Protein AF-A0A3D3I8A6-F1 (afdb_monomer)

Sequence (116 aa):
MRFIITLLVSAMLVVAFGHYLFPVLPSFFYQTIVLLFLGAAGIYYYLVDIKNEKPKYFVQLYLLTLVVKLIAYGVYILFVVMNNPAQAAQNAGVFMATYLIFTTIEIGFLYRKVNE

Secondary structure (DSSP, 8-state):
-HHHHHHHHHHHHHHHHHHHH-SS--TTHHHHHHHHH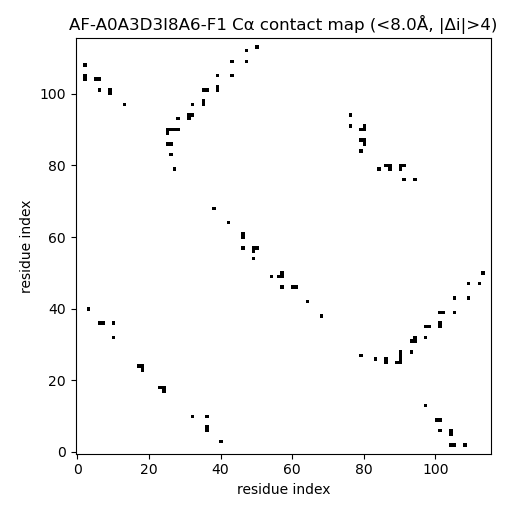HHHHHHHHHHHHHHHH-GGGHHHHHHHHHHHHHHHHHHHHHHHHHH-GGGHHHHHHHHHHHHHHHHHHHHHHHHHHHH-

Nearest PDB structures (foldseek):
  4a82-assembly1_A  TM=2.522E-01  e=7.283E+00  Homo sapiens

Structure (mmCIF, N/CA/C/O backbone):
data_AF-A0A3D3I8A6-F1
#
_entry.id   AF-A0A3D3I8A6-F1
#
loop_
_atom_site.group_PDB
_atom_site.id
_atom_site.type_symbol
_atom_site.label_atom_id
_atom_site.label_alt_id
_atom_site.label_comp_id
_atom_site.label_asym_id
_atom_site.label_entity_id
_atom_site.label_seq_id
_atom_site.pdbx_PDB_ins_code
_atom_site.Cartn_x
_atom_site.Cartn_y
_atom_site.Cartn_z
_atom_site.occupancy
_atom_site.B_iso_or_equiv
_atom_site.auth_seq_id
_atom_site.auth_comp_id
_atom_site.auth_asym_id
_atom_site.auth_atom_id
_atom_site.pdbx_PDB_model_num
ATOM 1 N N . MET A 1 1 ? -3.410 -10.556 14.588 1.00 78.00 1 MET A N 1
ATOM 2 C CA . MET A 1 1 ? -2.671 -11.592 13.825 1.00 78.00 1 MET A CA 1
ATOM 3 C C . MET A 1 1 ? -3.302 -11.930 12.474 1.00 78.00 1 MET A C 1
ATOM 5 O O . MET A 1 1 ? -2.594 -11.839 11.484 1.00 78.00 1 MET A O 1
ATOM 9 N N . ARG A 1 2 ? -4.603 -12.272 12.387 1.00 91.25 2 ARG A N 1
ATOM 10 C CA . ARG A 1 2 ? -5.252 -12.676 11.112 1.00 91.25 2 ARG A CA 1
ATOM 11 C C . ARG A 1 2 ? -5.081 -11.669 9.962 1.00 91.25 2 ARG A C 1
ATOM 13 O O . ARG A 1 2 ? -4.804 -12.077 8.840 1.00 91.25 2 ARG A O 1
ATOM 20 N N . PHE A 1 3 ? -5.187 -10.374 10.262 1.00 93.94 3 PHE A N 1
ATOM 21 C CA . PHE A 1 3 ? -4.970 -9.304 9.287 1.00 93.94 3 PHE A CA 1
ATOM 22 C C . PHE A 1 3 ? -3.551 -9.334 8.692 1.00 93.94 3 PHE A C 1
ATOM 24 O O . PHE A 1 3 ? -3.410 -9.433 7.481 1.00 93.94 3 PHE A O 1
ATOM 31 N N . ILE A 1 4 ? -2.506 -9.353 9.530 1.00 95.62 4 ILE A N 1
ATOM 32 C CA . ILE A 1 4 ? -1.110 -9.360 9.058 1.00 95.62 4 ILE A CA 1
ATOM 33 C C . ILE A 1 4 ? -0.779 -10.606 8.250 1.00 95.62 4 ILE A C 1
ATOM 35 O O . ILE A 1 4 ? -0.122 -10.491 7.224 1.00 95.62 4 ILE A O 1
ATOM 39 N N . ILE A 1 5 ? -1.275 -11.777 8.655 1.00 96.50 5 ILE A N 1
ATOM 40 C CA . ILE A 1 5 ? -1.092 -13.004 7.871 1.00 96.50 5 ILE A CA 1
ATOM 41 C C . ILE A 1 5 ? -1.738 -12.844 6.489 1.00 96.50 5 ILE A C 1
ATOM 43 O O . ILE A 1 5 ? -1.106 -13.147 5.484 1.00 96.50 5 ILE A O 1
ATOM 47 N N . THR A 1 6 ? -2.963 -12.315 6.423 1.00 97.19 6 THR A N 1
ATOM 48 C CA . THR A 1 6 ? -3.669 -12.104 5.147 1.00 97.19 6 THR A CA 1
ATOM 49 C C . THR A 1 6 ? -2.942 -11.094 4.262 1.00 97.19 6 THR A C 1
ATOM 51 O O . THR A 1 6 ? -2.775 -11.326 3.065 1.00 97.19 6 THR A O 1
ATOM 54 N N . LEU A 1 7 ? -2.463 -9.999 4.851 1.00 97.25 7 LEU A N 1
ATOM 55 C CA . LEU A 1 7 ? -1.698 -8.973 4.151 1.00 97.25 7 LEU A CA 1
ATOM 56 C C . LEU A 1 7 ? -0.366 -9.530 3.627 1.00 97.25 7 LEU A C 1
ATOM 58 O O . LEU A 1 7 ? -0.003 -9.273 2.484 1.00 97.25 7 LEU A O 1
ATOM 62 N N . LEU A 1 8 ? 0.330 -10.344 4.426 1.00 97.62 8 LEU A N 1
ATOM 63 C CA . LEU A 1 8 ? 1.608 -10.962 4.065 1.00 97.62 8 LEU A CA 1
ATOM 64 C C . LEU A 1 8 ? 1.431 -11.999 2.954 1.00 97.62 8 LEU A C 1
ATOM 66 O O . LEU A 1 8 ? 2.165 -11.966 1.973 1.00 97.62 8 LEU A O 1
ATOM 70 N N . VAL A 1 9 ? 0.418 -12.863 3.049 1.00 97.88 9 VAL A N 1
ATOM 71 C CA . VAL A 1 9 ? 0.063 -13.803 1.973 1.00 97.88 9 VAL A CA 1
ATOM 72 C C . VAL A 1 9 ? -0.270 -13.051 0.687 1.00 97.88 9 VAL A C 1
ATOM 74 O O . VAL A 1 9 ? 0.229 -13.408 -0.375 1.00 97.88 9 VAL A O 1
ATOM 77 N N . SER A 1 10 ? -1.038 -11.967 0.778 1.00 97.44 10 SER A N 1
ATOM 78 C CA . SER A 1 10 ? -1.379 -11.148 -0.389 1.00 97.44 10 SER A CA 1
ATOM 79 C C . SER A 1 10 ? -0.146 -10.480 -0.998 1.00 97.44 10 SER A C 1
ATOM 81 O O . SER A 1 10 ? 0.000 -10.474 -2.215 1.00 97.44 10 SER A O 1
ATOM 83 N N . ALA A 1 11 ? 0.785 -9.989 -0.175 1.00 97.56 11 ALA A N 1
ATOM 84 C CA . ALA A 1 11 ? 2.060 -9.454 -0.645 1.00 97.56 11 ALA A CA 1
ATOM 85 C C . ALA A 1 11 ? 2.895 -10.524 -1.369 1.00 97.56 11 ALA A C 1
ATOM 87 O O . ALA A 1 11 ? 3.406 -10.265 -2.455 1.00 97.56 11 ALA A O 1
ATOM 88 N N . MET A 1 12 ? 2.984 -11.739 -0.816 1.00 97.88 12 MET A N 1
ATOM 89 C CA . MET A 1 12 ? 3.683 -12.856 -1.463 1.00 97.88 12 MET A CA 1
ATOM 90 C C . MET A 1 12 ? 3.042 -13.234 -2.802 1.00 97.88 12 MET A C 1
ATOM 92 O O . MET A 1 12 ? 3.761 -13.486 -3.765 1.00 97.88 12 MET A O 1
ATOM 96 N N . LEU A 1 13 ? 1.708 -13.227 -2.890 1.00 97.75 13 LEU A N 1
ATOM 97 C CA . LEU A 1 13 ? 0.993 -13.478 -4.143 1.00 97.75 13 LEU A CA 1
ATOM 98 C C . LEU A 1 13 ? 1.267 -12.390 -5.184 1.00 97.75 13 LEU A C 1
ATOM 100 O O . LEU A 1 13 ? 1.507 -12.719 -6.341 1.00 97.75 13 LEU A O 1
ATOM 104 N N . VAL A 1 14 ? 1.295 -11.116 -4.783 1.00 97.31 14 VAL A N 1
ATOM 105 C CA . VAL A 1 14 ? 1.667 -10.008 -5.678 1.00 97.31 14 VAL A CA 1
ATOM 106 C C . VA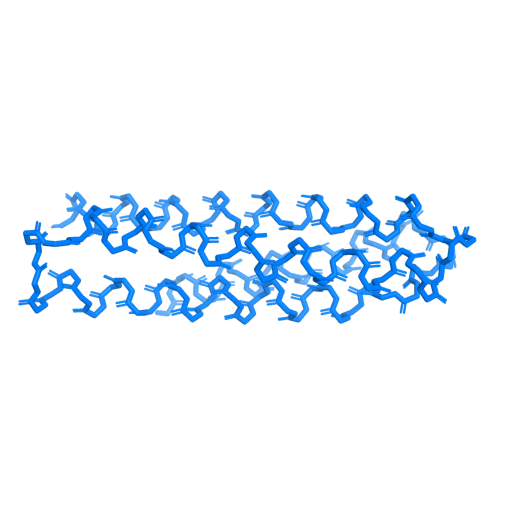L A 1 14 ? 3.103 -10.176 -6.180 1.00 97.31 14 VAL A C 1
ATOM 108 O O . VAL A 1 14 ? 3.348 -10.013 -7.372 1.00 97.31 14 VAL A O 1
ATOM 111 N N . VAL A 1 15 ? 4.044 -10.557 -5.308 1.00 97.38 15 VAL A N 1
ATOM 112 C CA . VAL A 1 15 ? 5.437 -10.830 -5.702 1.00 97.38 15 VAL A CA 1
ATOM 113 C C . VAL A 1 15 ? 5.509 -11.991 -6.695 1.00 97.38 15 VAL A C 1
ATOM 115 O O . VAL A 1 15 ? 6.103 -11.842 -7.760 1.00 97.38 15 VAL A O 1
ATOM 118 N N . ALA A 1 16 ? 4.886 -13.127 -6.377 1.00 96.94 16 ALA A N 1
ATOM 119 C CA . ALA A 1 16 ? 4.897 -14.312 -7.230 1.00 96.94 16 ALA A CA 1
ATOM 120 C C . ALA A 1 16 ? 4.263 -14.033 -8.601 1.00 96.94 16 ALA A C 1
ATOM 122 O O . ALA A 1 16 ? 4.836 -14.376 -9.635 1.00 96.94 16 ALA A O 1
ATOM 123 N N . PHE A 1 17 ? 3.114 -13.353 -8.618 1.00 96.25 17 PHE A N 1
ATOM 124 C CA . PHE A 1 17 ? 2.436 -12.986 -9.856 1.00 96.25 17 PHE A CA 1
ATOM 125 C C . PHE A 1 17 ? 3.222 -11.945 -10.659 1.00 96.25 17 PHE A C 1
ATOM 127 O O . PHE A 1 17 ? 3.249 -12.011 -11.883 1.00 96.25 17 PHE A O 1
ATOM 134 N N . GLY A 1 18 ? 3.918 -11.019 -9.992 1.00 95.62 18 GLY A N 1
ATOM 135 C CA . GLY A 1 18 ? 4.801 -10.057 -10.648 1.00 95.62 18 GLY A CA 1
ATOM 136 C C . GLY A 1 18 ? 5.960 -10.725 -11.389 1.00 95.62 18 GLY A C 1
ATOM 137 O O . GLY A 1 18 ? 6.204 -10.388 -12.543 1.00 95.62 18 GLY A O 1
ATOM 138 N N . HIS A 1 19 ? 6.619 -11.713 -10.773 1.00 95.75 19 HIS A N 1
ATOM 139 C CA . HIS A 1 19 ? 7.674 -12.506 -11.429 1.00 95.75 19 HIS A CA 1
ATOM 140 C C . HIS A 1 19 ? 7.162 -13.333 -12.610 1.00 95.75 19 HIS A C 1
ATOM 142 O O . HIS A 1 19 ? 7.901 -13.572 -13.558 1.00 95.75 19 HIS A O 1
ATOM 148 N N . TYR A 1 20 ? 5.903 -13.769 -12.565 1.00 95.56 20 TYR A N 1
ATOM 149 C CA . TYR A 1 20 ? 5.276 -14.474 -13.680 1.00 95.56 20 TYR A CA 1
ATOM 150 C C . TYR A 1 20 ? 4.887 -13.529 -14.830 1.00 95.56 20 TYR A C 1
ATOM 152 O O . TYR A 1 20 ? 5.041 -13.875 -15.998 1.00 95.56 20 TYR A O 1
ATOM 160 N N . LEU A 1 21 ? 4.371 -12.339 -14.508 1.00 94.50 21 LEU A N 1
ATOM 161 C CA . LEU A 1 21 ? 3.828 -11.398 -15.490 1.00 94.50 21 LEU A CA 1
ATOM 162 C C . LEU A 1 21 ? 4.910 -10.573 -16.198 1.00 94.50 21 LEU A C 1
ATOM 164 O O . LEU A 1 21 ? 4.759 -10.241 -17.373 1.00 94.50 21 LEU A O 1
ATOM 168 N N . PHE A 1 22 ? 5.978 -10.207 -15.487 1.00 92.94 22 PHE A N 1
ATOM 169 C CA . PHE A 1 22 ? 7.010 -9.311 -15.996 1.00 92.94 22 PHE A CA 1
ATOM 170 C C . PHE A 1 22 ? 8.317 -10.065 -16.267 1.00 92.94 22 PHE A C 1
ATOM 172 O O . PHE A 1 22 ? 8.944 -10.537 -15.321 1.00 92.94 22 PHE A O 1
ATOM 179 N N . PRO A 1 23 ? 8.802 -10.095 -17.525 1.00 91.06 23 PRO A N 1
ATOM 180 C CA . PRO A 1 23 ? 10.126 -10.641 -17.838 1.00 91.06 23 PRO A CA 1
ATOM 181 C C . PRO A 1 23 ? 11.260 -9.887 -17.131 1.00 91.06 23 PRO A C 1
ATOM 183 O O . PRO A 1 23 ? 12.276 -10.470 -16.764 1.00 91.06 23 PRO A O 1
ATOM 186 N N . VAL A 1 24 ? 11.078 -8.577 -16.940 1.00 93.06 24 VAL A N 1
ATOM 187 C CA . VAL A 1 24 ? 11.947 -7.707 -16.144 1.00 93.06 24 VAL A CA 1
ATOM 188 C C . VAL A 1 24 ? 11.050 -6.923 -15.200 1.00 93.06 24 VAL A C 1
ATOM 190 O O . VAL A 1 24 ? 10.138 -6.227 -15.651 1.00 93.06 24 VAL A O 1
ATOM 193 N N . LEU A 1 25 ? 11.289 -7.055 -13.895 1.00 94.38 25 LEU A N 1
ATOM 194 C CA . LEU A 1 25 ? 10.473 -6.390 -12.885 1.00 94.38 25 LEU A CA 1
ATOM 195 C C . LEU A 1 25 ? 10.573 -4.860 -12.989 1.00 94.38 25 LEU A C 1
ATOM 197 O O . LEU A 1 25 ? 11.665 -4.338 -13.237 1.00 94.38 25 LEU A O 1
ATOM 201 N N . PRO A 1 26 ? 9.472 -4.137 -12.713 1.00 94.19 26 PRO A N 1
ATOM 202 C CA . PRO A 1 26 ? 9.498 -2.684 -12.635 1.00 94.19 26 PRO A CA 1
ATOM 203 C C . PRO A 1 26 ? 10.490 -2.180 -11.582 1.00 94.19 26 PRO A C 1
ATOM 205 O O . PRO A 1 26 ? 10.634 -2.770 -10.508 1.00 94.19 26 PRO A O 1
ATOM 208 N N . SER A 1 27 ? 11.154 -1.061 -11.864 1.00 94.00 27 SER A N 1
ATOM 209 C CA . SER A 1 27 ? 12.263 -0.552 -11.043 1.00 94.00 27 SER A CA 1
ATOM 210 C C . SER A 1 27 ? 11.928 -0.304 -9.566 1.00 94.00 27 SER A C 1
ATOM 212 O O . SER A 1 27 ? 12.806 -0.442 -8.714 1.00 94.00 27 SER A O 1
ATOM 214 N N . PHE A 1 28 ? 10.673 0.021 -9.243 1.00 95.75 28 PHE A N 1
ATOM 215 C CA . PHE A 1 28 ? 10.211 0.257 -7.872 1.00 95.75 28 PHE A CA 1
ATOM 216 C C . PHE A 1 28 ? 9.304 -0.857 -7.331 1.00 95.75 28 PHE A C 1
ATOM 218 O O . PHE A 1 28 ? 8.562 -0.634 -6.371 1.00 95.75 28 PHE A O 1
ATOM 225 N N . PHE A 1 29 ? 9.333 -2.049 -7.933 1.00 97.25 29 PHE A N 1
ATOM 226 C CA . PHE A 1 29 ? 8.421 -3.150 -7.617 1.00 97.25 29 PHE A CA 1
ATOM 227 C C . PHE A 1 29 ? 8.393 -3.497 -6.120 1.00 97.25 29 PHE A C 1
ATOM 229 O O . PHE A 1 29 ? 7.345 -3.428 -5.475 1.00 97.25 29 PHE A O 1
ATOM 236 N N . TYR A 1 30 ? 9.552 -3.805 -5.534 1.00 97.50 30 TYR A N 1
ATOM 237 C CA . TYR A 1 30 ? 9.635 -4.191 -4.123 1.00 97.50 30 TYR A CA 1
ATOM 238 C C . TYR A 1 30 ? 9.372 -3.014 -3.182 1.00 97.50 30 TYR A C 1
ATOM 240 O O . TYR A 1 30 ? 8.678 -3.170 -2.180 1.00 97.50 30 TYR A O 1
ATOM 248 N N . GLN A 1 31 ? 9.878 -1.827 -3.518 1.00 97.44 31 GLN A N 1
ATOM 249 C CA . GLN A 1 31 ? 9.679 -0.606 -2.738 1.00 97.44 31 GLN A CA 1
ATOM 250 C C . GLN A 1 31 ? 8.188 -0.257 -2.651 1.00 97.44 31 GLN A C 1
ATOM 252 O O . GLN A 1 31 ? 7.709 0.103 -1.578 1.00 97.44 31 GLN A O 1
ATOM 257 N N . THR A 1 32 ? 7.451 -0.431 -3.753 1.00 97.44 32 THR A N 1
ATOM 258 C CA . THR A 1 32 ? 6.000 -0.221 -3.821 1.00 97.44 32 THR A CA 1
ATOM 259 C C . THR A 1 32 ? 5.276 -1.171 -2.875 1.00 97.44 32 THR A C 1
ATOM 261 O O . THR A 1 32 ? 4.466 -0.736 -2.059 1.00 97.44 32 THR A O 1
ATOM 264 N N . ILE A 1 33 ? 5.593 -2.467 -2.941 1.00 97.75 33 ILE A N 1
ATOM 265 C CA . ILE A 1 33 ? 4.937 -3.483 -2.110 1.00 97.75 33 ILE A CA 1
ATOM 266 C C . ILE A 1 33 ? 5.223 -3.235 -0.627 1.00 97.75 33 ILE A C 1
ATOM 268 O O . ILE A 1 33 ? 4.295 -3.256 0.178 1.00 97.75 33 ILE A O 1
ATOM 272 N N . VAL A 1 34 ? 6.477 -2.950 -0.264 1.00 98.12 34 VAL A N 1
ATOM 273 C CA . VAL A 1 34 ? 6.869 -2.670 1.126 1.00 98.12 34 VAL A CA 1
ATOM 274 C C . VAL A 1 34 ? 6.177 -1.413 1.652 1.00 98.12 34 VAL A C 1
ATOM 276 O O . VAL A 1 34 ? 5.613 -1.446 2.745 1.00 98.12 34 VAL A O 1
ATOM 279 N N . LEU A 1 35 ? 6.162 -0.321 0.882 1.00 97.62 35 LEU A N 1
ATOM 280 C CA . LEU A 1 35 ? 5.513 0.927 1.289 1.00 97.62 35 LEU A CA 1
ATOM 281 C C . LEU A 1 35 ? 4.013 0.729 1.533 1.00 97.62 35 LEU A C 1
ATOM 283 O O . LEU A 1 35 ? 3.483 1.157 2.561 1.00 97.62 35 LEU A O 1
ATOM 287 N N . LEU A 1 36 ? 3.326 0.071 0.597 1.00 97.75 36 LEU A N 1
ATOM 288 C CA . LEU A 1 36 ? 1.896 -0.197 0.707 1.00 97.75 36 LEU A CA 1
ATOM 289 C C . LEU A 1 36 ? 1.595 -1.157 1.861 1.00 97.75 36 LEU A C 1
ATOM 291 O O . LEU A 1 36 ? 0.628 -0.944 2.589 1.00 97.75 36 LEU A O 1
ATOM 295 N N . PHE A 1 37 ? 2.433 -2.178 2.062 1.00 97.81 37 PHE A N 1
ATOM 296 C CA . PHE A 1 37 ? 2.296 -3.133 3.160 1.00 97.81 37 PHE A CA 1
ATOM 297 C C . PHE A 1 37 ? 2.395 -2.425 4.511 1.00 97.81 37 PHE A C 1
ATOM 299 O O . PHE A 1 37 ? 1.507 -2.565 5.350 1.00 97.81 37 PHE A O 1
ATOM 306 N N . LEU A 1 38 ? 3.450 -1.631 4.711 1.00 97.31 38 LEU A N 1
ATOM 307 C CA . LEU A 1 38 ? 3.667 -0.908 5.962 1.00 97.31 38 LEU A CA 1
ATOM 308 C C . LEU A 1 38 ? 2.586 0.144 6.198 1.00 97.31 38 LEU A C 1
ATOM 310 O O . LEU A 1 38 ? 2.114 0.279 7.323 1.00 97.31 38 LEU A O 1
ATOM 314 N N . GLY A 1 39 ? 2.154 0.849 5.151 1.00 96.50 39 GLY A N 1
ATOM 315 C CA . GLY A 1 39 ? 1.073 1.823 5.264 1.00 96.50 39 GLY A CA 1
ATOM 316 C C . GLY A 1 39 ? -0.254 1.175 5.660 1.00 96.50 39 GLY A C 1
ATOM 317 O O . GLY A 1 39 ? -0.878 1.621 6.619 1.00 96.50 39 GLY A O 1
ATOM 318 N N . ALA A 1 40 ? -0.649 0.086 4.993 1.00 96.44 40 ALA A N 1
ATOM 319 C CA . ALA A 1 40 ? -1.869 -0.645 5.334 1.00 96.44 40 ALA A CA 1
ATOM 320 C C . ALA A 1 40 ? -1.801 -1.255 6.743 1.00 96.44 40 ALA A C 1
ATOM 322 O O . ALA A 1 40 ? -2.765 -1.185 7.505 1.00 96.44 40 ALA A O 1
ATOM 323 N N . ALA A 1 41 ? -0.646 -1.812 7.125 1.00 96.44 41 ALA A N 1
ATOM 324 C CA . ALA A 1 41 ? -0.433 -2.342 8.465 1.00 96.44 41 ALA A CA 1
ATOM 325 C C . ALA A 1 41 ? -0.514 -1.260 9.544 1.00 96.44 41 ALA A C 1
ATOM 327 O O . ALA A 1 41 ? -1.249 -1.425 10.518 1.00 96.44 41 ALA A O 1
ATOM 328 N N . GLY A 1 42 ? 0.197 -0.148 9.356 1.00 95.69 42 GLY A N 1
ATOM 329 C CA . GLY A 1 42 ? 0.214 0.968 10.295 1.00 95.69 42 GLY A CA 1
ATOM 330 C C . GLY A 1 42 ? -1.169 1.585 10.486 1.00 95.69 42 GLY A C 1
ATOM 331 O O . GLY A 1 42 ? -1.605 1.757 11.622 1.00 95.69 42 GLY A O 1
ATOM 332 N N . ILE A 1 43 ? -1.892 1.847 9.391 1.00 95.31 43 ILE A N 1
ATOM 333 C CA . ILE A 1 43 ? -3.250 2.406 9.439 1.00 95.31 43 ILE A CA 1
ATOM 334 C C . ILE A 1 43 ? -4.208 1.450 10.147 1.00 95.31 43 ILE A C 1
ATOM 336 O O . ILE A 1 43 ? -4.961 1.881 11.019 1.00 95.31 43 ILE A O 1
ATOM 340 N N . TYR A 1 44 ? -4.170 0.158 9.810 1.00 95.06 44 TYR A N 1
ATOM 341 C CA . TYR A 1 44 ? -5.035 -0.832 10.442 1.00 95.06 44 TYR A CA 1
ATOM 342 C C . TYR A 1 44 ? -4.830 -0.880 11.961 1.00 95.06 44 TYR A C 1
ATOM 344 O O . TYR A 1 44 ? -5.801 -0.781 12.707 1.00 95.06 44 TYR A O 1
ATOM 352 N N . TYR A 1 45 ? -3.584 -1.001 12.429 1.00 94.06 45 TYR A N 1
ATOM 353 C CA . TYR A 1 45 ? -3.301 -1.060 13.865 1.00 94.06 45 TYR A CA 1
ATOM 354 C C . TYR A 1 45 ? -3.700 0.226 14.586 1.00 94.06 45 TYR A C 1
ATOM 356 O O . TYR A 1 45 ? -4.411 0.160 15.585 1.00 94.06 45 TYR A O 1
ATOM 364 N N . TYR A 1 46 ? -3.342 1.380 14.020 1.00 94.06 46 TYR A N 1
ATOM 365 C CA . TYR A 1 46 ? -3.731 2.680 14.561 1.00 94.06 46 TYR A CA 1
ATOM 366 C C . TYR A 1 46 ? -5.254 2.802 14.739 1.00 94.06 46 TYR A C 1
ATOM 368 O O . TYR A 1 46 ? -5.736 3.205 15.796 1.00 94.06 46 TYR A O 1
ATOM 376 N N . LEU A 1 47 ? -6.033 2.417 13.725 1.00 93.56 47 LEU A N 1
ATOM 377 C CA . LEU A 1 47 ? -7.492 2.518 13.776 1.00 93.56 47 LEU A CA 1
ATOM 378 C C . LEU A 1 47 ? -8.134 1.493 14.715 1.00 93.56 47 LEU A C 1
ATOM 380 O O . LEU A 1 47 ? -9.157 1.792 15.330 1.00 93.56 47 LEU A O 1
ATOM 384 N N . VAL A 1 48 ? -7.555 0.297 14.841 1.00 92.44 48 VAL A N 1
ATOM 385 C CA . VAL A 1 48 ? -8.029 -0.714 15.794 1.00 92.44 48 VAL A CA 1
ATOM 386 C C . VAL A 1 48 ? -7.824 -0.250 17.234 1.00 92.44 48 VAL A C 1
ATOM 388 O O . VAL A 1 48 ? -8.742 -0.403 18.039 1.00 92.44 48 VAL A O 1
ATOM 391 N N . ASP A 1 49 ? -6.679 0.354 17.548 1.00 90.69 49 ASP A N 1
ATOM 392 C CA . ASP A 1 49 ? -6.409 0.894 18.884 1.00 90.69 49 ASP A CA 1
ATOM 393 C C . ASP A 1 49 ? -7.374 2.045 19.207 1.00 90.69 49 ASP A C 1
ATOM 395 O O . ASP A 1 49 ? -8.054 2.038 20.236 1.00 90.69 49 ASP A O 1
ATOM 399 N N . ILE A 1 50 ? -7.565 2.964 18.255 1.00 89.19 50 ILE A N 1
ATOM 400 C CA . ILE A 1 50 ? -8.526 4.066 18.371 1.00 89.19 50 ILE A CA 1
ATOM 401 C C . ILE A 1 50 ? -9.972 3.580 18.530 1.00 89.19 50 ILE A C 1
ATOM 403 O O . ILE A 1 50 ? -10.728 4.205 19.276 1.00 89.19 50 ILE A O 1
ATOM 407 N N . LYS A 1 51 ? -10.391 2.488 17.868 1.00 85.62 51 LYS A N 1
ATOM 408 C CA . LYS A 1 51 ? -11.742 1.918 18.056 1.00 85.62 51 LYS A CA 1
ATOM 409 C C . LYS A 1 51 ? -11.987 1.605 19.536 1.00 85.62 51 LYS A C 1
ATOM 411 O O . LYS A 1 51 ? -13.074 1.879 20.039 1.00 85.62 51 LYS A O 1
ATOM 416 N N . ASN A 1 52 ? -10.988 1.039 20.214 1.00 83.44 52 ASN A N 1
ATOM 417 C CA . ASN A 1 52 ? -11.105 0.619 21.609 1.00 83.44 52 ASN A CA 1
ATOM 418 C C . ASN A 1 52 ? -11.089 1.815 22.573 1.00 83.44 52 ASN A C 1
ATOM 420 O O . ASN A 1 52 ? -11.816 1.805 23.561 1.00 83.44 52 ASN A O 1
ATOM 424 N N . GLU A 1 53 ? -10.298 2.852 22.283 1.00 87.56 53 GLU A N 1
ATOM 425 C CA . GLU A 1 53 ? -10.176 4.025 23.160 1.00 87.56 53 GLU A CA 1
ATOM 426 C C . GLU A 1 53 ? -11.261 5.088 22.927 1.00 87.56 53 GLU A C 1
ATOM 428 O O . GLU A 1 53 ? -11.760 5.709 23.867 1.00 87.56 53 GLU A O 1
ATOM 433 N N . LYS A 1 54 ? -11.589 5.364 21.659 1.00 86.69 54 LYS A N 1
ATOM 434 C CA . LYS A 1 54 ? -12.372 6.530 21.219 1.00 86.69 54 LYS A CA 1
ATOM 435 C C . LYS A 1 54 ? -13.307 6.183 20.046 1.00 86.69 54 LYS A C 1
ATOM 437 O O . LYS A 1 54 ? -13.217 6.804 18.981 1.00 86.69 54 LYS A O 1
ATOM 442 N N . PRO A 1 55 ? -14.280 5.271 20.234 1.00 86.00 55 PRO A N 1
ATOM 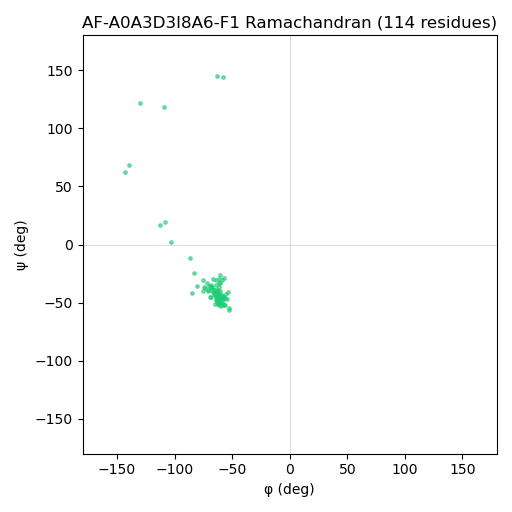443 C CA . PRO A 1 55 ? -15.132 4.765 19.151 1.00 86.00 55 PRO A CA 1
ATOM 444 C C . PRO A 1 55 ? -15.927 5.865 18.430 1.00 86.00 55 PRO A C 1
ATOM 446 O O . PRO A 1 55 ? -16.148 5.785 17.225 1.00 86.00 55 PRO A O 1
ATOM 449 N N . LYS A 1 56 ? -16.295 6.944 19.139 1.00 89.62 56 LYS A N 1
ATOM 450 C CA . LYS A 1 56 ? -17.025 8.094 18.577 1.00 89.62 56 LYS A CA 1
ATOM 451 C C . LYS A 1 56 ? -16.270 8.816 17.451 1.00 89.62 56 LYS A C 1
ATOM 453 O O . LYS A 1 56 ? -16.910 9.443 16.612 1.00 89.62 56 LYS A O 1
ATOM 458 N N . TYR A 1 57 ? -14.937 8.744 17.443 1.00 89.62 57 TYR A N 1
ATOM 459 C CA . TYR A 1 57 ? -14.081 9.434 16.471 1.00 89.62 57 TYR A CA 1
ATOM 460 C C . TYR A 1 57 ? -13.530 8.506 15.380 1.00 89.62 57 TYR A C 1
ATOM 462 O O . TYR A 1 57 ? -12.757 8.952 14.532 1.00 89.62 57 TYR A O 1
ATOM 470 N N . PHE A 1 58 ? -13.905 7.222 15.393 1.00 90.62 58 PHE A N 1
ATOM 471 C CA . PHE A 1 58 ? -13.355 6.218 14.484 1.00 90.62 58 PHE A CA 1
ATOM 472 C C . PHE A 1 58 ? -13.540 6.604 13.012 1.00 90.62 58 PHE A C 1
ATOM 474 O O . PHE A 1 58 ? -12.585 6.568 12.241 1.00 90.62 58 PHE A O 1
ATOM 481 N N . VAL A 1 59 ? -14.747 7.031 12.625 1.00 90.25 59 VAL A N 1
ATOM 482 C CA . VAL A 1 59 ? -15.061 7.379 11.229 1.00 90.25 59 VAL A CA 1
ATOM 483 C C . VAL A 1 59 ? -14.251 8.590 10.767 1.00 90.25 59 VAL A C 1
ATOM 485 O O . VAL A 1 59 ? -13.692 8.574 9.675 1.00 90.25 59 VAL A O 1
ATOM 488 N N . GLN A 1 60 ? -14.139 9.628 11.598 1.00 93.81 60 GLN A N 1
ATOM 489 C CA . GLN A 1 60 ? -13.385 10.840 11.277 1.00 93.81 60 GLN A CA 1
ATOM 490 C C . GLN A 1 60 ? -11.892 10.537 11.133 1.00 93.81 60 GLN A C 1
ATOM 492 O O . GLN A 1 60 ? -11.254 11.026 10.204 1.00 93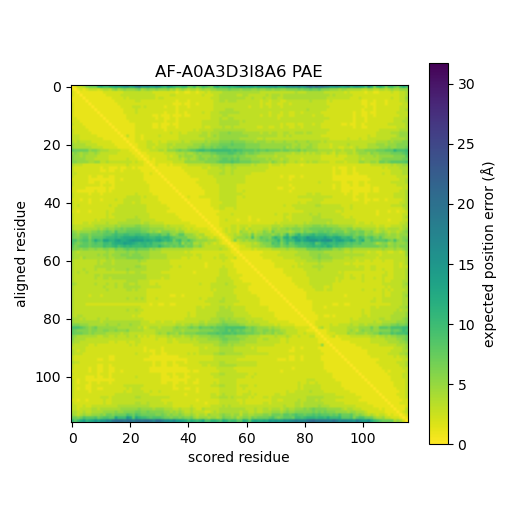.81 60 GLN A O 1
ATOM 497 N N . LEU A 1 61 ? -11.342 9.707 12.023 1.00 93.19 61 LEU A N 1
ATOM 498 C CA . LEU A 1 61 ? -9.939 9.305 11.967 1.00 93.19 61 LEU A CA 1
ATOM 499 C C . LEU A 1 61 ? -9.660 8.372 10.786 1.00 93.1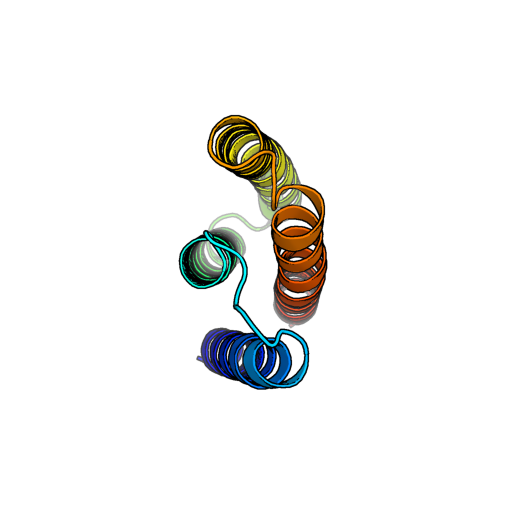9 61 LEU A C 1
ATOM 501 O O . LEU A 1 61 ? -8.624 8.519 10.152 1.00 93.19 61 LEU A O 1
ATOM 505 N N . TYR A 1 62 ? -10.594 7.494 10.420 1.00 93.62 62 TYR A N 1
ATOM 506 C CA . TYR A 1 62 ? -10.501 6.700 9.194 1.00 93.62 62 TYR A CA 1
ATOM 507 C C . TYR A 1 62 ? -10.509 7.577 7.931 1.00 93.62 62 TYR A C 1
ATOM 509 O O . TYR A 1 62 ? -9.686 7.402 7.038 1.00 93.62 62 TYR A O 1
AT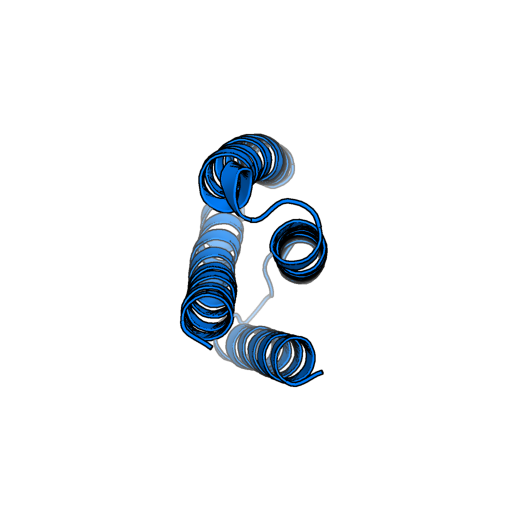OM 517 N N . LEU A 1 63 ? -11.396 8.572 7.853 1.00 94.81 63 LEU A N 1
ATOM 518 C CA . LEU A 1 63 ? 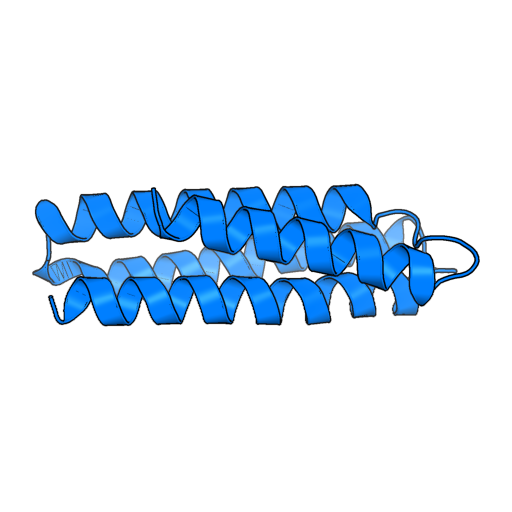-11.392 9.516 6.730 1.00 94.81 63 LEU A CA 1
ATOM 519 C C . LEU A 1 63 ? -10.088 10.322 6.679 1.00 94.81 63 LEU A C 1
ATOM 521 O O . LEU A 1 63 ? -9.536 10.535 5.601 1.00 94.81 63 LEU A O 1
ATOM 525 N N . LEU A 1 64 ? -9.559 10.719 7.838 1.00 96.12 64 LEU A N 1
ATOM 526 C CA . LEU A 1 64 ? -8.271 11.400 7.923 1.00 96.12 64 LEU A CA 1
ATOM 527 C C . LEU A 1 64 ? -7.124 10.508 7.430 1.00 96.12 64 LEU A C 1
ATOM 529 O O . LEU A 1 64 ? -6.293 10.976 6.651 1.00 96.12 64 LEU A O 1
ATOM 533 N N . THR A 1 65 ? -7.075 9.231 7.824 1.00 95.19 65 THR A N 1
ATOM 534 C CA . THR A 1 65 ? -6.030 8.316 7.342 1.00 95.19 65 THR A CA 1
ATOM 535 C C . THR A 1 65 ? -6.126 8.096 5.839 1.00 95.19 65 THR A C 1
ATOM 537 O O . THR A 1 65 ? -5.083 8.026 5.196 1.00 95.19 65 THR A O 1
ATOM 540 N N . LEU A 1 66 ? -7.325 8.071 5.244 1.00 94.88 66 LEU A N 1
ATOM 541 C CA . LEU A 1 66 ? -7.480 8.024 3.786 1.00 94.88 66 LEU A CA 1
ATOM 542 C C . LEU A 1 66 ? -6.890 9.260 3.099 1.00 94.88 66 LEU A C 1
ATOM 544 O O . LEU A 1 66 ? -6.179 9.116 2.106 1.00 94.88 66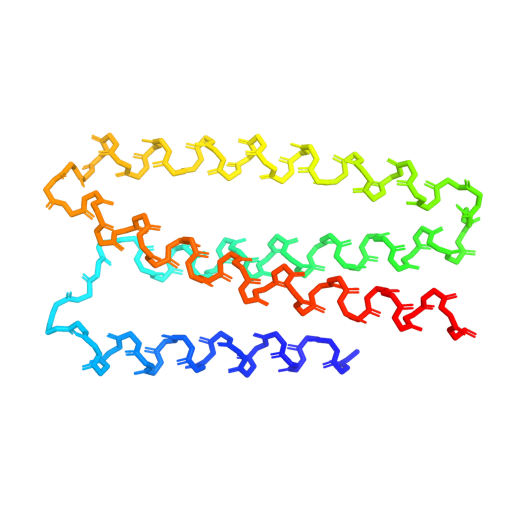 LEU A O 1
ATOM 548 N N . VAL A 1 67 ? -7.132 10.462 3.632 1.00 96.81 67 VAL A N 1
ATOM 549 C CA . VAL A 1 67 ? -6.549 11.702 3.092 1.00 96.81 67 VAL A CA 1
ATOM 550 C C . VAL A 1 67 ? -5.023 11.669 3.188 1.00 96.81 67 VAL A C 1
ATOM 552 O O . VAL A 1 67 ? -4.335 11.921 2.200 1.00 96.81 67 VAL A O 1
ATOM 555 N N . VAL A 1 68 ? -4.482 11.296 4.351 1.00 96.06 68 VAL A N 1
ATOM 556 C CA . VAL A 1 68 ? -3.030 11.179 4.557 1.00 96.06 68 VAL A CA 1
ATOM 557 C C . VAL A 1 68 ? -2.425 10.133 3.616 1.00 96.06 68 VAL A C 1
ATOM 559 O O . VAL A 1 68 ? -1.399 10.393 2.990 1.00 96.06 68 VAL A O 1
ATOM 562 N N . LYS A 1 69 ? -3.081 8.977 3.460 1.00 94.31 69 LYS A N 1
ATOM 563 C CA . LYS A 1 69 ? -2.677 7.889 2.558 1.00 94.31 69 LYS A CA 1
ATOM 564 C C . LYS A 1 69 ? -2.654 8.355 1.102 1.00 94.31 69 LYS A C 1
ATOM 566 O O . LYS A 1 69 ? -1.677 8.099 0.407 1.00 94.31 69 LYS A O 1
ATOM 571 N N . LEU A 1 70 ? -3.6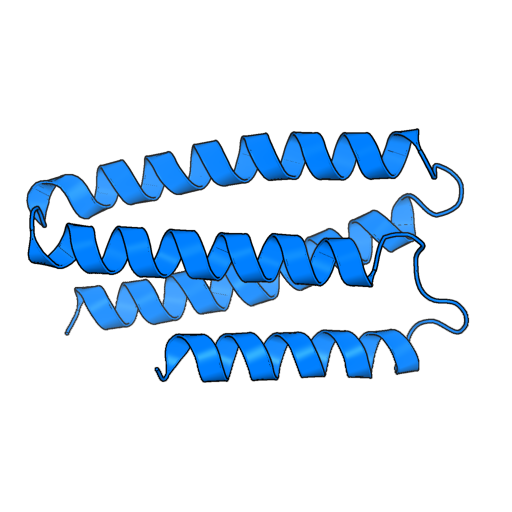80 9.083 0.656 1.00 94.81 70 LEU A N 1
ATOM 572 C CA . LEU A 1 70 ? -3.747 9.646 -0.696 1.00 94.81 70 LEU A CA 1
ATOM 573 C C . LEU A 1 70 ? -2.615 10.639 -0.964 1.00 94.81 70 LEU A C 1
ATOM 575 O O . LEU A 1 70 ? -1.966 10.543 -2.002 1.00 94.81 70 LEU A O 1
ATOM 579 N N . ILE A 1 71 ? -2.340 11.553 -0.031 1.00 97.50 71 ILE A N 1
ATOM 580 C CA . ILE A 1 71 ? -1.250 12.526 -0.179 1.00 97.50 71 ILE A CA 1
ATOM 581 C C . ILE A 1 71 ? 0.102 11.804 -0.210 1.00 97.50 71 ILE A C 1
ATOM 583 O O . ILE A 1 71 ? 0.881 12.002 -1.140 1.00 97.50 71 ILE A O 1
ATOM 587 N N . ALA A 1 72 ? 0.371 10.933 0.767 1.00 96.69 72 ALA A N 1
ATOM 588 C CA . ALA A 1 72 ? 1.643 10.224 0.872 1.00 96.69 72 ALA A CA 1
ATOM 589 C C . ALA A 1 72 ? 1.915 9.353 -0.361 1.00 96.69 72 ALA A C 1
ATOM 591 O O . ALA A 1 72 ? 3.009 9.383 -0.928 1.00 96.69 72 ALA A O 1
ATOM 592 N N . TYR A 1 73 ? 0.913 8.602 -0.814 1.00 96.56 73 TYR A N 1
ATOM 593 C CA . TYR A 1 73 ? 1.066 7.744 -1.980 1.00 96.56 73 TYR A CA 1
ATOM 594 C C . TYR A 1 73 ? 1.063 8.518 -3.298 1.00 96.56 73 TYR A C 1
ATOM 596 O O . TYR A 1 73 ? 1.756 8.113 -4.227 1.00 96.56 73 TYR A O 1
ATOM 604 N N . GLY A 1 74 ? 0.355 9.647 -3.372 1.00 96.38 74 GLY A N 1
ATOM 605 C CA . GLY A 1 74 ? 0.430 10.578 -4.495 1.00 96.38 74 GLY A CA 1
ATOM 606 C C . GLY A 1 74 ? 1.841 11.143 -4.669 1.00 96.38 74 GLY A C 1
ATOM 607 O O . GLY A 1 74 ? 2.395 11.110 -5.765 1.00 96.38 74 GLY A O 1
ATOM 608 N N . VAL A 1 75 ? 2.471 11.582 -3.576 1.00 97.75 75 VAL A N 1
ATOM 609 C CA . VAL A 1 75 ? 3.872 12.033 -3.592 1.00 97.75 75 VAL A CA 1
ATOM 610 C C . VAL A 1 75 ? 4.808 10.898 -4.010 1.00 97.75 75 VAL A C 1
ATOM 612 O O . VAL A 1 75 ? 5.683 11.104 -4.849 1.00 97.75 75 VAL A O 1
ATOM 615 N N . TYR A 1 76 ? 4.601 9.690 -3.479 1.00 97.38 76 TYR A N 1
ATOM 616 C CA . TYR A 1 76 ? 5.400 8.522 -3.847 1.00 97.38 76 TYR A CA 1
ATOM 617 C C . TYR A 1 76 ? 5.311 8.196 -5.342 1.00 97.38 76 TYR A C 1
ATOM 619 O O . TYR A 1 76 ? 6.342 8.040 -5.996 1.00 97.38 76 TYR A O 1
ATOM 627 N N . ILE A 1 77 ? 4.101 8.113 -5.904 1.00 95.75 77 ILE A N 1
ATOM 628 C CA . ILE A 1 77 ? 3.952 7.737 -7.311 1.00 95.75 77 ILE A CA 1
ATOM 629 C C . ILE A 1 77 ? 4.502 8.820 -8.244 1.00 95.75 77 ILE A C 1
ATOM 631 O O . ILE A 1 77 ? 5.147 8.488 -9.237 1.00 95.75 77 ILE A O 1
ATOM 635 N N . LEU A 1 78 ? 4.346 10.103 -7.899 1.00 96.44 78 LEU A N 1
ATOM 636 C CA . LEU A 1 78 ? 4.977 11.202 -8.634 1.00 96.44 78 LEU A CA 1
ATOM 637 C C . LEU A 1 78 ? 6.503 11.077 -8.617 1.00 96.44 78 LEU A C 1
ATOM 639 O O . LEU A 1 78 ? 7.134 11.145 -9.671 1.00 96.44 78 LEU A O 1
ATOM 643 N N . PHE A 1 79 ? 7.091 10.818 -7.447 1.00 97.19 79 PHE A N 1
ATOM 644 C CA . PHE A 1 79 ? 8.528 10.583 -7.317 1.00 97.19 79 PHE A CA 1
ATOM 645 C C . PHE A 1 79 ? 8.998 9.421 -8.207 1.00 97.19 79 PHE A C 1
ATOM 647 O O . PHE A 1 79 ? 9.988 9.553 -8.927 1.00 97.19 79 PHE A O 1
ATOM 654 N N . VAL A 1 80 ? 8.278 8.299 -8.208 1.00 95.75 80 VAL A N 1
ATOM 655 C CA . VAL A 1 80 ? 8.607 7.124 -9.028 1.00 95.75 80 VAL A CA 1
ATOM 656 C C . VAL A 1 80 ? 8.564 7.443 -10.524 1.00 95.75 80 VAL A C 1
ATOM 658 O O . VAL A 1 80 ? 9.497 7.098 -11.254 1.00 95.75 80 VAL A O 1
ATOM 661 N N . VAL A 1 81 ? 7.515 8.133 -10.979 1.00 94.62 81 VAL A N 1
ATOM 662 C CA . VAL A 1 81 ? 7.338 8.505 -12.390 1.00 94.62 81 VAL A CA 1
ATOM 663 C C . VAL A 1 81 ? 8.426 9.475 -12.853 1.00 94.62 81 VAL A C 1
ATOM 665 O O . VAL A 1 81 ? 8.960 9.305 -13.946 1.00 94.62 81 VAL A O 1
ATOM 668 N N . MET A 1 82 ? 8.804 10.449 -12.020 1.00 95.38 82 MET A N 1
ATOM 669 C CA . MET A 1 82 ? 9.853 11.419 -12.353 1.00 95.38 82 MET A CA 1
ATOM 670 C C . MET A 1 82 ? 11.248 10.786 -12.433 1.00 95.38 82 MET A C 1
ATOM 672 O O . MET A 1 82 ? 12.041 11.174 -13.285 1.00 95.38 82 MET A O 1
ATOM 676 N N . ASN A 1 83 ? 11.552 9.810 -11.571 1.00 95.31 83 ASN A N 1
ATOM 677 C CA . ASN A 1 83 ? 12.870 9.166 -11.541 1.00 95.31 83 ASN A CA 1
ATOM 678 C C . ASN A 1 83 ? 13.030 8.049 -12.582 1.00 95.31 83 ASN A C 1
ATOM 680 O O . ASN A 1 83 ? 14.152 7.734 -12.962 1.00 95.31 83 ASN A O 1
ATOM 684 N N . ASN A 1 84 ? 11.937 7.428 -13.036 1.00 92.69 84 ASN A N 1
ATOM 685 C CA . ASN A 1 84 ? 11.970 6.355 -14.032 1.00 92.69 84 ASN A CA 1
ATOM 686 C C . ASN A 1 84 ? 10.829 6.488 -15.058 1.00 92.69 84 ASN A C 1
ATOM 688 O O . ASN A 1 84 ? 9.942 5.628 -15.114 1.00 92.69 84 ASN A O 1
ATOM 692 N N . PRO A 1 85 ? 10.861 7.523 -15.921 1.00 91.31 85 PRO A N 1
ATOM 693 C CA . PRO A 1 85 ? 9.801 7.768 -16.899 1.00 91.31 85 PRO A CA 1
ATOM 694 C C . PRO A 1 85 ? 9.640 6.612 -17.898 1.00 91.31 85 PRO A C 1
ATOM 696 O O . PRO A 1 85 ? 8.520 6.283 -18.280 1.00 91.31 85 PRO A O 1
ATOM 699 N N . ALA A 1 86 ? 10.735 5.929 -18.257 1.00 93.81 86 ALA A N 1
ATOM 700 C CA . ALA A 1 86 ? 10.717 4.792 -19.183 1.00 93.81 86 ALA A CA 1
ATOM 701 C C . ALA A 1 86 ? 9.872 3.601 -18.687 1.00 93.81 86 ALA A C 1
ATOM 703 O O . ALA A 1 86 ? 9.308 2.871 -19.496 1.00 93.81 86 ALA A O 1
ATOM 704 N N . GLN A 1 87 ? 9.757 3.415 -17.367 1.00 93.25 87 GLN A N 1
ATOM 705 C CA . GLN A 1 87 ? 8.956 2.350 -16.746 1.00 93.25 87 GLN A CA 1
ATOM 706 C C . GLN A 1 87 ? 7.743 2.905 -15.980 1.00 93.25 87 GLN A C 1
ATOM 708 O O . GLN A 1 87 ? 7.150 2.203 -15.158 1.00 93.25 87 GLN A O 1
ATOM 713 N N . ALA A 1 88 ? 7.351 4.161 -16.226 1.00 93.88 88 ALA A N 1
ATOM 714 C CA . ALA A 1 88 ? 6.300 4.841 -15.467 1.00 93.88 88 ALA A CA 1
ATOM 715 C C . ALA A 1 88 ? 4.970 4.073 -15.482 1.00 93.88 88 ALA A C 1
ATOM 717 O O . ALA A 1 88 ? 4.374 3.859 -14.429 1.00 93.88 88 ALA A O 1
ATOM 718 N N . ALA A 1 89 ? 4.538 3.599 -16.654 1.00 95.06 89 ALA A N 1
ATOM 719 C CA . ALA A 1 89 ? 3.287 2.857 -16.797 1.00 95.06 89 ALA A CA 1
ATOM 720 C C . ALA A 1 89 ? 3.294 1.533 -16.013 1.00 95.06 89 ALA A C 1
ATOM 722 O O . ALA A 1 89 ? 2.314 1.202 -15.348 1.00 95.06 89 ALA A O 1
ATOM 723 N N . GLN A 1 90 ? 4.408 0.795 -16.043 1.00 95.31 90 GLN A N 1
ATOM 724 C CA . GLN A 1 90 ? 4.533 -0.478 -15.327 1.00 95.31 90 GLN A CA 1
ATOM 725 C C . GLN A 1 90 ? 4.571 -0.264 -13.808 1.00 95.31 90 GLN A C 1
ATOM 727 O O . GLN A 1 90 ? 3.849 -0.937 -13.074 1.00 95.31 90 GLN A O 1
ATOM 732 N N . ASN A 1 91 ? 5.351 0.717 -13.339 1.00 96.12 91 ASN A N 1
ATOM 733 C CA . ASN A 1 91 ? 5.407 1.093 -11.926 1.00 96.12 91 ASN A CA 1
ATOM 734 C C . ASN A 1 91 ? 4.035 1.563 -11.408 1.00 96.12 91 ASN A C 1
ATOM 736 O O . ASN A 1 91 ? 3.592 1.122 -10.348 1.00 96.12 91 ASN A O 1
ATOM 740 N N . ALA A 1 92 ? 3.326 2.400 -12.173 1.00 96.44 92 ALA A N 1
ATOM 741 C CA . ALA A 1 92 ? 1.976 2.848 -11.833 1.00 96.44 92 ALA A CA 1
ATOM 742 C C . ALA A 1 92 ? 0.959 1.700 -11.826 1.00 96.44 92 ALA A C 1
ATOM 744 O O . ALA A 1 92 ? 0.112 1.645 -10.935 1.00 96.44 92 ALA A O 1
ATOM 745 N N . GLY A 1 93 ? 1.064 0.757 -12.767 1.00 96.25 93 GLY A N 1
ATOM 746 C CA . GLY A 1 93 ? 0.221 -0.438 -12.807 1.00 96.25 93 GLY A CA 1
ATOM 747 C C . GLY A 1 93 ? 0.391 -1.315 -11.566 1.00 96.25 93 GLY A C 1
ATOM 748 O O . GLY A 1 93 ? -0.598 -1.674 -10.928 1.00 96.25 93 GLY A O 1
ATOM 749 N N . VAL A 1 94 ? 1.638 -1.602 -11.174 1.00 96.81 94 VAL A N 1
ATOM 750 C CA . VAL A 1 94 ? 1.939 -2.369 -9.952 1.00 96.81 94 VAL A CA 1
ATOM 751 C C . VAL A 1 94 ? 1.457 -1.632 -8.709 1.00 96.81 94 VAL A C 1
ATOM 753 O O . VAL A 1 94 ? 0.824 -2.247 -7.847 1.00 96.81 94 VAL A O 1
ATOM 756 N N . PHE A 1 95 ? 1.709 -0.323 -8.628 1.00 97.94 95 PHE A N 1
ATOM 757 C CA . PHE A 1 95 ? 1.225 0.510 -7.533 1.00 97.94 95 PHE A CA 1
ATOM 758 C C . PHE A 1 95 ? -0.296 0.436 -7.414 1.00 97.94 95 PHE A C 1
ATOM 760 O O . PHE A 1 95 ? -0.796 0.102 -6.344 1.00 97.94 95 PHE A O 1
ATOM 767 N N . MET A 1 96 ? -1.031 0.671 -8.504 1.00 97.56 96 MET A N 1
ATOM 768 C CA . MET A 1 96 ? -2.492 0.694 -8.488 1.00 97.56 96 MET A CA 1
ATOM 769 C C . MET A 1 96 ? -3.075 -0.673 -8.114 1.00 97.56 96 MET A C 1
ATOM 771 O O . MET A 1 96 ? -3.925 -0.757 -7.229 1.00 97.56 96 MET A O 1
ATOM 775 N N . ALA A 1 97 ? -2.594 -1.753 -8.736 1.00 97.19 97 ALA A N 1
ATOM 776 C CA . ALA A 1 97 ? -3.076 -3.103 -8.451 1.00 97.19 97 ALA A CA 1
ATOM 777 C C . ALA A 1 97 ? -2.830 -3.495 -6.985 1.00 97.19 97 ALA A C 1
ATOM 779 O O . ALA A 1 97 ? -3.746 -3.941 -6.293 1.00 97.19 97 ALA A O 1
ATOM 780 N N . THR A 1 98 ? -1.614 -3.266 -6.484 1.00 97.56 98 THR A N 1
ATOM 781 C CA . THR A 1 98 ? -1.250 -3.591 -5.096 1.00 97.56 98 THR A CA 1
ATOM 782 C C . THR A 1 98 ? -2.013 -2.716 -4.102 1.00 97.56 98 THR A C 1
ATOM 784 O O . THR A 1 98 ? -2.503 -3.211 -3.087 1.00 97.56 98 THR A O 1
ATOM 787 N N . TYR A 1 99 ? -2.161 -1.423 -4.406 1.00 97.44 99 TYR A N 1
ATOM 788 C CA . TYR A 1 99 ? -2.904 -0.470 -3.586 1.00 97.44 99 TYR A CA 1
ATOM 789 C C . TYR A 1 99 ? -4.360 -0.900 -3.415 1.00 97.44 99 TYR A C 1
ATOM 791 O O . TYR A 1 99 ? -4.864 -0.889 -2.290 1.00 97.44 99 TYR A O 1
ATOM 799 N N . LEU A 1 100 ? -5.019 -1.314 -4.502 1.00 97.62 100 LEU A N 1
ATOM 800 C CA . LEU A 1 100 ? -6.397 -1.795 -4.458 1.00 97.62 100 LEU A CA 1
ATOM 801 C C . LEU A 1 100 ? -6.513 -3.056 -3.600 1.00 97.62 100 LEU A C 1
ATOM 803 O O . LEU A 1 100 ? -7.322 -3.073 -2.678 1.00 97.62 100 LEU A O 1
ATOM 807 N N . ILE A 1 101 ? -5.662 -4.063 -3.828 1.00 97.88 101 ILE A N 1
ATOM 808 C CA . ILE A 1 101 ? -5.684 -5.318 -3.058 1.00 97.88 101 ILE A CA 1
ATOM 809 C C . ILE A 1 101 ? -5.531 -5.033 -1.558 1.00 97.88 101 ILE A C 1
ATOM 811 O O . ILE A 1 101 ? -6.351 -5.474 -0.751 1.00 97.88 101 ILE A O 1
ATOM 815 N N . PHE A 1 102 ? -4.508 -4.269 -1.167 1.00 97.75 102 PHE A N 1
ATOM 816 C CA . PHE A 1 102 ? -4.243 -4.006 0.249 1.00 97.75 102 PHE A CA 1
ATOM 817 C C . PHE A 1 102 ? -5.316 -3.125 0.884 1.00 97.75 102 PHE A C 1
ATOM 819 O O . PHE A 1 102 ? -5.694 -3.366 2.028 1.00 97.75 102 PHE A O 1
ATOM 826 N N . THR A 1 103 ? -5.853 -2.150 0.151 1.00 96.62 103 THR A N 1
ATOM 827 C CA . THR A 1 103 ? -6.939 -1.295 0.648 1.00 96.62 103 THR A CA 1
ATOM 828 C C . THR A 1 103 ? -8.238 -2.083 0.815 1.00 96.62 103 THR A C 1
ATOM 830 O O . THR A 1 103 ? -8.916 -1.922 1.825 1.00 96.62 103 THR A O 1
ATOM 833 N N . THR A 1 104 ? -8.569 -3.003 -0.094 1.00 97.06 104 THR A N 1
ATOM 834 C CA . THR A 1 104 ? -9.730 -3.891 0.075 1.00 97.06 104 THR A CA 1
ATOM 835 C C . THR A 1 104 ? -9.580 -4.788 1.305 1.00 97.06 104 THR A C 1
ATOM 837 O O . THR A 1 104 ? -10.536 -4.939 2.066 1.00 97.06 104 THR A O 1
ATOM 840 N N . ILE A 1 105 ? -8.388 -5.346 1.545 1.00 97.06 105 ILE A N 1
ATOM 841 C CA . ILE A 1 105 ? -8.112 -6.152 2.745 1.00 97.06 105 ILE A CA 1
ATOM 842 C C . ILE A 1 105 ? -8.233 -5.295 4.012 1.00 97.06 105 ILE A C 1
ATOM 844 O O . ILE A 1 105 ? -8.909 -5.700 4.956 1.00 97.06 105 ILE A O 1
ATOM 848 N N . GLU A 1 106 ? -7.621 -4.109 4.032 1.00 95.88 106 GLU A N 1
ATOM 849 C CA . GLU A 1 106 ? -7.707 -3.138 5.132 1.00 95.88 106 GLU A CA 1
ATOM 850 C C . GLU A 1 106 ? -9.166 -2.827 5.486 1.00 95.88 106 GLU A C 1
ATOM 852 O O . GLU A 1 106 ? -9.581 -3.043 6.626 1.00 95.88 106 GLU A O 1
ATOM 857 N N . ILE A 1 107 ? -9.971 -2.417 4.503 1.00 94.19 107 ILE A N 1
ATOM 858 C CA . ILE A 1 107 ? -11.384 -2.072 4.701 1.00 94.19 107 ILE A CA 1
ATOM 859 C C . ILE A 1 107 ? -12.195 -3.289 5.147 1.00 94.19 107 ILE A C 1
ATOM 861 O O . ILE A 1 107 ? -12.982 -3.181 6.084 1.00 94.19 107 ILE A O 1
ATOM 865 N N . GLY A 1 108 ? -12.003 -4.454 4.523 1.00 95.31 108 GLY A N 1
ATOM 866 C CA . GLY A 1 108 ? -12.739 -5.670 4.873 1.00 95.31 108 GLY A CA 1
ATOM 867 C C . GLY A 1 108 ? -12.494 -6.110 6.319 1.00 95.31 108 GLY A C 1
ATOM 868 O O . GLY A 1 108 ? -13.436 -6.447 7.041 1.00 95.31 108 GLY A O 1
ATOM 869 N N . PHE A 1 109 ? -11.240 -6.052 6.778 1.00 95.12 109 PHE A N 1
ATOM 870 C CA . PHE A 1 109 ? -10.903 -6.359 8.167 1.00 95.12 109 PHE A CA 1
ATOM 871 C C . PHE A 1 109 ? -11.381 -5.280 9.141 1.00 95.12 109 PHE A C 1
ATOM 873 O O . PHE A 1 109 ? -11.880 -5.636 10.207 1.00 95.12 109 PHE A O 1
ATOM 880 N N . LEU A 1 110 ? -11.278 -3.993 8.795 1.00 92.81 110 LEU A N 1
ATOM 881 C CA . LEU A 1 110 ? -11.805 -2.906 9.628 1.00 92.81 110 LEU A CA 1
ATOM 882 C C . LEU A 1 110 ? -13.327 -2.990 9.766 1.00 92.81 110 LEU A C 1
ATOM 884 O O . LEU A 1 110 ? -13.836 -2.903 10.878 1.00 92.81 110 LEU A O 1
ATOM 888 N N . TYR A 1 111 ? -14.052 -3.228 8.672 1.00 91.88 111 TYR A N 1
ATOM 889 C CA . TYR A 1 111 ? -15.507 -3.377 8.676 1.00 91.88 111 TYR A CA 1
ATOM 890 C C . TYR A 1 111 ? -15.949 -4.528 9.578 1.00 91.88 111 TYR A C 1
ATOM 892 O O . TYR A 1 111 ? -16.789 -4.349 10.460 1.00 91.88 111 TYR A O 1
ATOM 900 N N . ARG A 1 112 ? -15.323 -5.700 9.416 1.00 89.31 112 ARG A N 1
ATOM 901 C CA . ARG A 1 112 ? -15.562 -6.840 10.303 1.00 89.31 112 ARG A CA 1
ATOM 902 C C . ARG A 1 112 ? -15.256 -6.474 11.750 1.00 89.31 112 ARG A C 1
ATOM 904 O O . ARG A 1 112 ? -16.045 -6.783 12.630 1.00 89.31 112 ARG A O 1
ATOM 911 N N . LYS A 1 113 ? -14.135 -5.792 11.994 1.00 86.88 113 LYS A N 1
ATOM 912 C CA . LYS A 1 113 ? -13.735 -5.425 13.347 1.00 86.88 113 LYS A CA 1
ATOM 913 C C . LYS A 1 113 ? -14.676 -4.413 13.980 1.00 86.88 113 LYS A C 1
ATOM 915 O O . LYS A 1 113 ? -14.774 -4.442 15.193 1.00 86.88 113 LYS A O 1
ATOM 920 N N . VAL A 1 114 ? -15.332 -3.530 13.227 1.00 84.12 114 VAL A N 1
ATOM 921 C CA . VAL A 1 114 ? -16.313 -2.565 13.759 1.00 84.12 114 VAL A CA 1
ATOM 922 C C . VAL A 1 114 ? -17.633 -3.239 14.131 1.00 84.12 114 VAL A C 1
ATOM 924 O O . VAL A 1 114 ? -18.212 -2.858 15.144 1.00 84.12 114 VAL A O 1
ATOM 927 N N . ASN A 1 115 ? -18.072 -4.230 13.349 1.00 83.06 115 ASN A N 1
ATOM 928 C CA . ASN A 1 115 ? -19.341 -4.939 13.559 1.00 83.06 115 ASN A CA 1
ATOM 929 C C . ASN A 1 115 ? -19.249 -6.137 14.522 1.00 83.06 115 ASN A C 1
ATOM 931 O O . ASN A 1 115 ? -20.282 -6.683 14.900 1.00 83.06 115 ASN A O 1
ATOM 935 N N . GLU A 1 116 ? -18.032 -6.557 14.879 1.00 74.62 116 GLU A N 1
ATOM 936 C CA . GLU A 1 116 ? -17.740 -7.393 16.056 1.00 74.62 116 GLU A CA 1
ATOM 937 C C . GLU A 1 116 ? -17.748 -6.549 17.341 1.00 74.62 116 GLU A C 1
ATOM 939 O O . GLU A 1 116 ? -18.361 -7.018 18.322 1.00 74.62 116 GLU A O 1
#

Radius of gyration: 15.36 Å; Cα contacts (8 Å, |Δi|>4): 61; chains: 1; bounding box: 32×27×42 Å

Mean predicted aligned error: 3.15 Å

pLDDT: mean 94.38, std 4.11, range [74.62, 98.12]

Foldseek 3Di:
DVLLVLLVVLLVVLVVVQVVPDPDHQPCLVVLSVVLSVLLVVLLVVLLVCCVVPVVCSVVVNVVSVVVVCVVVVVVLVVSCVVCVVCSVVSVVSNVVSNVVSVVSSCVVVVVSNVD

Solvent-accessible surface area (backbone atoms only — not comparable to full-atom values): 6442 Å² total; per-residue (Å²): 109,72,65,60,53,53,51,50,53,49,50,51,49,52,52,56,50,42,64,71,74,31,99,67,73,47,95,52,50,67,61,46,52,51,52,51,50,52,49,45,51,51,53,50,52,55,51,56,55,38,43,76,78,42,56,92,50,39,67,62,52,50,54,49,49,50,54,52,49,51,53,55,49,49,53,50,51,51,52,51,34,73,76,37,62,93,47,27,68,56,42,50,49,52,44,52,56,51,47,50,55,49,48,52,52,46,50,53,53,48,53,52,60,71,77,103